Protein AF-A0A7W1T3Z8-F1 (afdb_monomer)

Solvent-accessible surface area (backbone atoms only — not comparable to full-atom values): 9592 Å² total; per-residue (Å²): 142,85,81,97,73,94,82,81,82,78,97,76,82,85,71,83,79,73,81,85,72,83,81,73,86,86,67,59,57,68,61,48,78,68,29,42,51,56,42,53,73,42,45,76,36,49,69,80,39,58,68,55,52,49,51,43,56,60,41,31,64,47,37,90,32,61,72,47,80,47,71,41,67,91,54,83,76,24,32,42,37,42,32,29,52,43,98,43,77,91,67,56,77,77,47,70,64,59,56,51,49,50,47,44,50,52,40,29,25,18,71,69,39,40,34,40,31,46,35,42,36,31,98,93,48,75,50,70,52,76,49,44,52,97,51,41,37,71,72,74,71,42,60,44,67,58,41,60,70,40,61,67,40,36,44,52,60,73,75,102

Sequence (160 aa):
MMRRYLSVVMLSVMVLMIAGCANGKENSSEPTSEDVQVLFEKRDSKIGDNSAVSAIVQHLYLRDYIQEIQLQTKKKPYGVTVTYEIPDSDETPNSPDIHEKNAAVLFSLIPNLDSVTFMFNADNSSLGGTYYRSKMGNVVKENLEDISKSEESLSQFLDS

Radius of gyration: 22.84 Å; Cα contacts (8 Å, |Δi|>4): 240; chains: 1; bounding box: 73×65×43 Å

Foldseek 3Di:
DDDDDPPDPDPDPPDPPPPPDDDDDDQWDAADLVLLVLLLVLAQPALVPPVSLVSLLCRATLNVFFDDWDWDDPDPPTEIETEGEDAAPVSPPPDPLRVLLSFLSSCQRHVSHAKYKYWYDYDPDIDMDMDGSVCSCVVLVHDSVQCNVDSVSVVVSSVD

Structure (mmCIF, N/CA/C/O backbone):
data_AF-A0A7W1T3Z8-F1
#
_entry.id   AF-A0A7W1T3Z8-F1
#
loop_
_atom_site.group_PDB
_atom_site.id
_atom_site.type_symbol
_atom_site.label_atom_id
_atom_site.label_alt_id
_atom_site.label_comp_id
_atom_site.label_asym_id
_atom_site.label_entity_id
_atom_site.label_seq_id
_atom_site.pdbx_PDB_ins_code
_atom_site.Cartn_x
_atom_site.Cartn_y
_atom_site.Cartn_z
_atom_site.occupancy
_atom_site.B_iso_or_equiv
_atom_site.auth_seq_id
_atom_site.auth_comp_id
_atom_site.auth_asym_id
_atom_site.auth_atom_id
_atom_site.pdbx_PDB_model_num
ATOM 1 N N . MET A 1 1 ? 56.580 50.158 21.191 1.00 51.31 1 MET A N 1
ATOM 2 C CA . MET A 1 1 ? 55.311 50.895 21.021 1.00 51.31 1 MET A CA 1
ATOM 3 C C . MET A 1 1 ? 54.816 50.629 19.607 1.00 51.31 1 MET A C 1
ATOM 5 O O . MET A 1 1 ? 55.449 51.126 18.695 1.00 51.31 1 MET A O 1
ATOM 9 N N . MET A 1 2 ? 53.794 49.779 19.436 1.00 44.16 2 MET A N 1
ATOM 10 C CA . MET A 1 2 ? 52.770 49.813 18.370 1.00 44.16 2 MET A CA 1
ATOM 11 C C . MET A 1 2 ? 51.987 48.483 18.318 1.00 44.16 2 MET A C 1
ATOM 13 O O . MET A 1 2 ? 52.521 47.458 17.921 1.00 44.16 2 MET A O 1
ATOM 17 N N . ARG A 1 3 ? 50.701 48.584 18.713 1.00 46.59 3 ARG A N 1
ATOM 18 C CA . ARG A 1 3 ? 49.498 48.002 18.068 1.00 46.59 3 ARG A CA 1
ATOM 19 C C . ARG A 1 3 ? 49.402 46.459 18.064 1.00 46.59 3 ARG A C 1
ATOM 21 O O . ARG A 1 3 ? 49.945 45.819 17.183 1.00 46.59 3 ARG A O 1
ATOM 28 N N . ARG A 1 4 ? 48.744 45.756 19.002 1.00 56.50 4 ARG A N 1
ATOM 29 C CA . ARG A 1 4 ? 47.335 45.823 19.481 1.00 56.50 4 ARG A CA 1
ATOM 30 C C . ARG A 1 4 ? 46.270 45.916 18.372 1.00 56.50 4 ARG A C 1
ATOM 32 O O . ARG A 1 4 ? 45.438 46.800 18.459 1.00 56.50 4 ARG A O 1
ATOM 39 N N . TYR A 1 5 ? 46.282 45.025 17.370 1.00 57.09 5 TYR A N 1
ATOM 40 C CA . TYR A 1 5 ? 45.113 44.756 16.493 1.00 57.09 5 TYR A CA 1
ATOM 41 C C . TYR A 1 5 ? 45.022 43.298 15.996 1.00 57.09 5 TYR A C 1
ATOM 43 O O . TYR A 1 5 ? 44.346 43.026 15.013 1.00 57.09 5 TYR A O 1
ATOM 51 N N . LEU A 1 6 ? 45.661 42.334 16.668 1.00 46.41 6 LEU A N 1
ATOM 52 C CA . LEU A 1 6 ? 45.608 40.921 16.259 1.00 46.41 6 LEU A CA 1
ATOM 53 C C . LEU A 1 6 ? 44.460 40.136 16.930 1.00 46.41 6 LEU A C 1
ATOM 55 O O . LEU A 1 6 ? 44.578 38.937 17.147 1.00 46.41 6 LEU A O 1
ATOM 59 N N . SER A 1 7 ? 43.373 40.819 17.312 1.00 51.66 7 SER A N 1
ATOM 60 C CA . SER A 1 7 ? 42.248 40.214 18.048 1.00 51.66 7 SER A CA 1
ATOM 61 C C . SER A 1 7 ? 40.902 40.233 17.326 1.00 51.66 7 SER A C 1
ATOM 63 O O . SER A 1 7 ? 39.949 39.721 17.893 1.00 51.66 7 SER A O 1
ATOM 65 N N . VAL A 1 8 ? 40.752 40.803 16.125 1.00 53.66 8 VAL A N 1
ATOM 66 C CA . VAL A 1 8 ? 39.398 40.941 15.540 1.00 53.66 8 VAL A CA 1
ATOM 67 C C . VAL A 1 8 ? 39.388 40.842 14.016 1.00 53.66 8 VAL A C 1
ATOM 69 O O . VAL A 1 8 ? 38.813 41.688 13.340 1.00 53.66 8 VAL A O 1
ATOM 72 N N . VAL A 1 9 ? 40.015 39.817 13.440 1.00 52.44 9 VAL A N 1
ATOM 73 C CA . VAL A 1 9 ? 39.722 39.460 12.046 1.00 52.44 9 VAL A CA 1
ATOM 74 C C . VAL A 1 9 ? 39.603 37.944 11.937 1.00 52.44 9 VAL A C 1
ATOM 76 O O . VAL A 1 9 ? 40.574 37.222 12.131 1.00 52.44 9 VAL A O 1
ATOM 79 N N . MET A 1 10 ? 38.388 37.503 11.603 1.00 50.78 10 MET A N 1
ATOM 80 C CA . MET A 1 10 ? 38.048 36.183 11.059 1.00 50.78 10 MET A CA 1
ATOM 81 C C . MET A 1 10 ? 37.910 34.992 12.018 1.00 50.78 10 MET A C 1
ATOM 83 O O . MET A 1 10 ? 38.325 33.871 11.745 1.00 50.78 10 MET A O 1
ATOM 87 N N . LEU A 1 11 ? 37.132 35.208 13.079 1.00 54.66 11 LEU A N 1
ATOM 88 C CA . LEU A 1 11 ? 36.178 34.206 13.556 1.00 54.66 11 LEU A CA 1
ATOM 89 C C . LEU A 1 11 ? 35.104 33.990 12.465 1.00 54.66 11 LEU A C 1
ATOM 91 O O . LEU A 1 11 ? 34.134 34.741 12.426 1.00 54.66 11 LEU A O 1
ATOM 95 N N . SER A 1 12 ? 35.321 33.062 11.528 1.00 58.00 12 SER A N 1
ATOM 96 C CA . SER A 1 12 ? 34.290 32.368 10.715 1.00 58.00 12 SER A CA 1
ATOM 97 C C . SER A 1 12 ? 34.911 31.707 9.479 1.00 58.00 12 SER A C 1
ATOM 99 O O . SER A 1 12 ? 34.749 32.157 8.352 1.00 58.00 12 SER A O 1
ATOM 101 N N . VAL A 1 13 ? 35.587 30.577 9.672 1.00 54.44 13 VAL A N 1
ATOM 102 C CA . VAL A 1 13 ? 35.620 29.549 8.620 1.00 54.44 13 VAL A CA 1
ATOM 103 C C . VAL A 1 13 ? 35.043 28.285 9.233 1.00 54.44 13 VAL A C 1
ATOM 105 O O . VAL A 1 13 ? 35.727 27.330 9.581 1.00 54.44 13 VAL A O 1
ATOM 108 N N . MET A 1 14 ? 33.732 28.365 9.444 1.00 60.19 14 MET A N 1
ATOM 109 C CA . MET A 1 14 ? 32.849 27.219 9.538 1.00 60.19 14 MET A CA 1
ATOM 110 C C . MET A 1 14 ? 32.641 26.723 8.111 1.00 60.19 14 MET A C 1
ATOM 112 O O . MET A 1 14 ? 31.789 27.235 7.396 1.00 60.19 14 MET A O 1
ATOM 116 N N . VAL A 1 15 ? 33.436 25.744 7.694 1.00 57.00 15 VAL A N 1
ATOM 117 C CA . VAL A 1 15 ? 33.021 24.806 6.650 1.00 57.00 15 VAL A CA 1
ATOM 118 C C . VAL A 1 15 ? 33.416 23.426 7.148 1.00 57.00 15 VAL A C 1
ATOM 120 O O . VAL A 1 15 ? 34.509 22.923 6.897 1.00 57.00 15 VAL A O 1
ATOM 123 N N . LEU A 1 16 ? 32.513 22.850 7.942 1.00 54.12 16 LEU A N 1
ATOM 124 C CA . LEU A 1 16 ? 32.417 21.409 8.106 1.00 54.12 16 LEU A CA 1
ATOM 125 C C . LEU A 1 16 ? 32.194 20.843 6.703 1.00 54.12 16 LEU A C 1
ATOM 127 O O . LEU A 1 16 ? 31.103 20.948 6.149 1.00 54.12 16 LEU A O 1
ATOM 131 N N . MET A 1 17 ? 33.257 20.303 6.114 1.00 53.62 17 MET A N 1
ATOM 132 C CA . MET A 1 17 ? 33.164 19.401 4.976 1.00 53.62 17 MET A CA 1
ATOM 133 C C . MET A 1 17 ? 3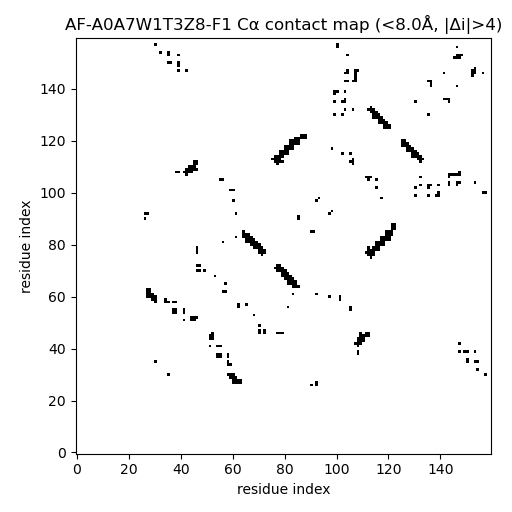2.443 18.153 5.476 1.00 53.62 17 MET A C 1
ATOM 135 O O . MET A 1 17 ? 33.063 17.230 6.003 1.00 53.62 17 MET A O 1
ATOM 139 N N . ILE A 1 18 ? 31.115 18.163 5.384 1.00 63.00 18 ILE A N 1
ATOM 140 C CA . ILE A 1 18 ? 30.341 16.937 5.484 1.00 63.00 18 ILE A CA 1
ATOM 141 C C . ILE A 1 18 ? 30.748 16.121 4.262 1.00 63.00 18 ILE A C 1
ATOM 143 O O . ILE A 1 18 ? 30.543 16.534 3.121 1.00 63.00 18 ILE A O 1
ATOM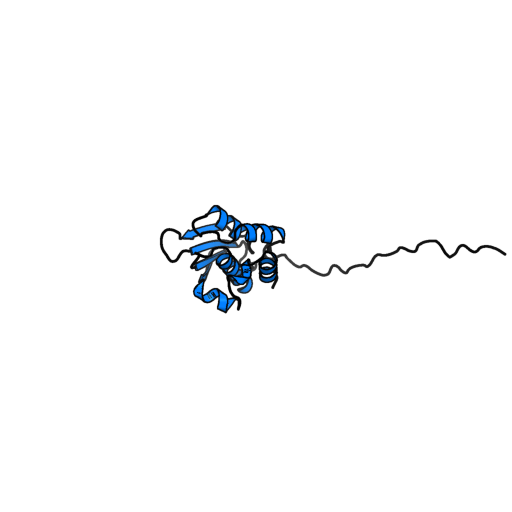 147 N N . ALA A 1 19 ? 31.401 14.995 4.524 1.00 55.84 19 ALA A N 1
ATOM 148 C CA . ALA A 1 19 ? 31.626 13.959 3.541 1.00 55.84 19 ALA A CA 1
ATOM 149 C C . ALA A 1 19 ? 30.256 13.479 3.043 1.00 55.84 19 ALA A C 1
ATOM 151 O O . ALA A 1 19 ? 29.557 12.750 3.743 1.00 55.84 19 ALA A O 1
ATOM 152 N N . GLY A 1 20 ? 29.861 13.922 1.850 1.00 43.66 20 GLY A N 1
ATOM 153 C CA . GLY A 1 20 ? 28.789 13.297 1.087 1.00 43.66 20 GLY A CA 1
ATOM 154 C C . GLY A 1 20 ? 29.292 11.961 0.558 1.00 43.66 20 GLY A C 1
ATOM 155 O O . GLY A 1 20 ? 29.816 11.887 -0.551 1.00 43.66 20 GLY A O 1
ATOM 156 N N . CYS A 1 21 ? 29.208 10.929 1.390 1.00 48.38 21 CYS A N 1
ATOM 157 C CA . CYS A 1 21 ? 29.341 9.546 0.960 1.00 48.38 21 CYS A CA 1
ATOM 158 C C . CYS A 1 21 ? 27.944 8.979 0.684 1.00 48.38 21 CYS A C 1
ATOM 160 O O . CYS A 1 21 ? 27.076 9.095 1.543 1.00 48.38 21 CYS A O 1
ATOM 162 N N . ALA A 1 22 ? 27.825 8.297 -0.462 1.00 45.44 22 ALA A N 1
ATOM 163 C CA . ALA A 1 22 ? 26.661 7.563 -0.980 1.00 45.44 22 ALA A CA 1
ATOM 164 C C . ALA A 1 22 ? 25.529 8.478 -1.511 1.00 45.44 22 ALA A C 1
ATOM 166 O O . ALA A 1 22 ? 25.220 9.504 -0.926 1.00 45.44 22 ALA A O 1
ATOM 167 N N . ASN A 1 23 ? 24.962 8.235 -2.696 1.00 41.28 23 ASN A N 1
ATOM 168 C CA . ASN A 1 23 ? 24.321 6.973 -3.049 1.00 41.28 23 ASN A CA 1
ATOM 169 C C . ASN A 1 23 ? 24.647 6.472 -4.461 1.00 41.28 23 ASN A C 1
ATOM 171 O O . ASN A 1 23 ? 24.758 7.231 -5.424 1.00 41.28 23 ASN A O 1
ATOM 175 N N . GLY A 1 24 ? 24.818 5.150 -4.542 1.00 39.44 24 GLY A N 1
ATOM 176 C CA . GLY A 1 24 ? 24.747 4.402 -5.789 1.00 39.44 24 GLY A CA 1
ATOM 177 C C . GLY A 1 24 ? 23.329 4.437 -6.360 1.00 39.44 24 GLY A C 1
ATOM 178 O O . GLY A 1 24 ? 22.399 4.825 -5.664 1.00 39.44 24 GLY A O 1
ATOM 179 N N . LYS A 1 25 ? 23.220 4.053 -7.637 1.00 36.66 25 LYS A N 1
ATOM 180 C CA . LYS A 1 25 ? 21.984 3.836 -8.407 1.00 36.66 25 LYS A CA 1
ATOM 181 C C . LYS A 1 25 ? 20.727 3.691 -7.532 1.00 36.66 25 LYS A C 1
ATOM 183 O O . LYS A 1 25 ? 20.574 2.685 -6.842 1.00 36.66 25 LYS A O 1
ATOM 188 N N . GLU A 1 26 ? 19.857 4.697 -7.602 1.00 42.16 26 GLU A N 1
ATOM 189 C CA . GLU A 1 26 ? 18.489 4.639 -7.090 1.00 42.16 26 GLU A CA 1
ATOM 190 C C . GLU A 1 26 ? 17.745 3.538 -7.847 1.00 42.16 26 GLU A C 1
ATOM 192 O O . GLU A 1 26 ? 17.450 3.668 -9.033 1.00 42.16 26 GLU A O 1
ATOM 197 N N . ASN A 1 27 ? 17.506 2.421 -7.170 1.00 49.06 27 ASN A N 1
ATOM 198 C CA . ASN A 1 27 ? 16.673 1.346 -7.677 1.00 49.06 27 ASN A CA 1
ATOM 199 C C . ASN A 1 27 ? 15.317 1.504 -6.981 1.00 49.06 27 ASN A C 1
ATOM 201 O O . ASN A 1 27 ? 15.240 1.333 -5.769 1.00 49.06 27 ASN A O 1
ATOM 205 N N . SER A 1 28 ? 14.274 1.831 -7.750 1.00 58.44 28 SER A N 1
ATOM 206 C CA . SER A 1 28 ? 12.906 2.181 -7.325 1.00 58.44 28 SER A CA 1
ATOM 207 C C . SER A 1 28 ? 12.719 3.443 -6.482 1.00 58.44 28 SER A C 1
ATOM 209 O O . SER A 1 28 ? 13.367 3.643 -5.465 1.00 58.44 28 SER A O 1
ATOM 211 N N . SER A 1 29 ? 11.762 4.273 -6.895 1.00 77.62 29 SER A N 1
ATOM 212 C CA . SER A 1 29 ? 11.311 5.458 -6.166 1.00 77.62 29 SER A CA 1
ATOM 213 C C . SER A 1 29 ? 10.668 5.051 -4.839 1.00 77.62 29 SER A C 1
ATOM 215 O O . SER A 1 29 ? 9.592 4.446 -4.800 1.00 77.62 29 SER A O 1
ATOM 217 N N . GLU A 1 30 ? 11.374 5.354 -3.755 1.00 86.50 30 GLU A N 1
ATOM 218 C CA . GLU A 1 30 ? 10.908 5.192 -2.381 1.00 86.50 30 GLU A CA 1
ATOM 219 C C . GLU A 1 30 ? 9.835 6.254 -2.055 1.00 86.50 30 GLU A C 1
ATOM 221 O O . GLU A 1 30 ? 9.911 7.369 -2.582 1.00 86.50 30 GLU A O 1
ATOM 226 N N . PRO A 1 31 ? 8.828 5.945 -1.213 1.00 92.69 31 PRO A N 1
ATOM 227 C CA . PRO A 1 31 ? 7.836 6.927 -0.778 1.00 92.69 31 PRO A CA 1
ATOM 228 C C . PRO A 1 31 ? 8.468 8.106 -0.026 1.00 92.69 31 PRO A C 1
ATOM 230 O O . PRO A 1 31 ? 9.278 7.912 0.877 1.00 92.69 31 PRO A O 1
ATOM 233 N N . THR A 1 32 ? 8.065 9.334 -0.357 1.00 95.31 32 THR A N 1
ATOM 234 C CA . THR A 1 32 ? 8.491 10.552 0.351 1.00 95.31 32 THR A CA 1
ATOM 235 C C . THR A 1 32 ? 7.563 10.911 1.515 1.00 95.31 32 THR A C 1
ATOM 237 O O . THR A 1 32 ? 6.468 10.370 1.669 1.00 95.31 32 THR A O 1
ATOM 240 N N . SER A 1 33 ? 7.941 11.910 2.316 1.00 94.38 33 SER A N 1
ATOM 241 C CA . SER A 1 33 ? 7.069 12.469 3.360 1.00 94.38 33 SER A CA 1
ATOM 242 C C . SER A 1 33 ? 5.754 13.042 2.814 1.00 94.38 33 SER A C 1
ATOM 244 O O . SER A 1 33 ? 4.737 13.034 3.509 1.00 94.38 33 SER A O 1
ATOM 246 N N . GLU A 1 34 ? 5.751 13.568 1.587 1.00 96.44 34 GLU A N 1
ATOM 247 C CA . GLU A 1 34 ? 4.526 13.983 0.898 1.00 96.44 34 GLU A CA 1
ATOM 248 C C . GLU A 1 34 ? 3.680 12.771 0.494 1.00 96.44 34 GLU A C 1
ATOM 250 O O . GLU A 1 34 ? 2.458 12.806 0.640 1.00 96.44 34 GLU A O 1
ATOM 255 N N . ASP A 1 35 ? 4.311 11.679 0.051 1.00 97.75 35 ASP A N 1
ATOM 256 C CA . ASP A 1 35 ? 3.601 10.436 -0.252 1.00 97.75 35 ASP A CA 1
ATOM 257 C C . ASP A 1 35 ? 2.913 9.865 0.990 1.00 97.75 35 ASP A C 1
ATOM 259 O O . ASP A 1 35 ? 1.748 9.475 0.917 1.00 97.75 35 ASP A O 1
ATOM 263 N N . VAL A 1 36 ? 3.578 9.893 2.149 1.00 98.00 36 VAL A N 1
ATOM 264 C CA . VAL A 1 36 ? 2.994 9.459 3.430 1.00 98.00 36 VAL A CA 1
ATOM 265 C C . VAL A 1 36 ? 1.727 10.249 3.771 1.00 98.00 36 VAL A C 1
ATOM 267 O O . VAL A 1 36 ? 0.730 9.646 4.176 1.00 98.00 36 VAL A O 1
ATOM 270 N N . GLN A 1 37 ? 1.726 11.570 3.562 1.00 98.12 37 GLN A N 1
ATOM 271 C CA . GLN A 1 37 ? 0.536 12.404 3.778 1.00 98.12 37 GLN A CA 1
ATOM 272 C C . GLN A 1 37 ? -0.610 11.970 2.859 1.00 98.12 37 GLN A C 1
ATOM 274 O O . GLN A 1 37 ? -1.723 11.708 3.322 1.00 98.12 37 GLN A O 1
ATOM 279 N N . VAL A 1 38 ? -0.332 11.802 1.561 1.00 98.19 38 VAL A N 1
ATOM 280 C CA . VAL A 1 38 ? -1.341 11.347 0.592 1.00 98.19 38 VAL A CA 1
ATOM 281 C C . VAL A 1 38 ? -1.884 9.970 0.969 1.00 98.19 38 VAL A C 1
ATOM 283 O O . VAL A 1 38 ? -3.098 9.763 0.960 1.00 98.19 38 VAL A O 1
ATOM 286 N N . LEU A 1 39 ? -1.016 9.025 1.329 1.00 98.50 39 LEU A N 1
ATOM 287 C CA . LEU A 1 39 ? -1.411 7.686 1.760 1.00 98.50 39 LEU A CA 1
ATOM 288 C C . LEU A 1 39 ? -2.320 7.743 2.995 1.00 98.50 39 LEU A C 1
ATOM 290 O O . LEU A 1 39 ? -3.382 7.114 3.014 1.00 98.50 39 LEU A O 1
ATOM 294 N N . PHE A 1 40 ? -1.949 8.529 4.005 1.00 98.3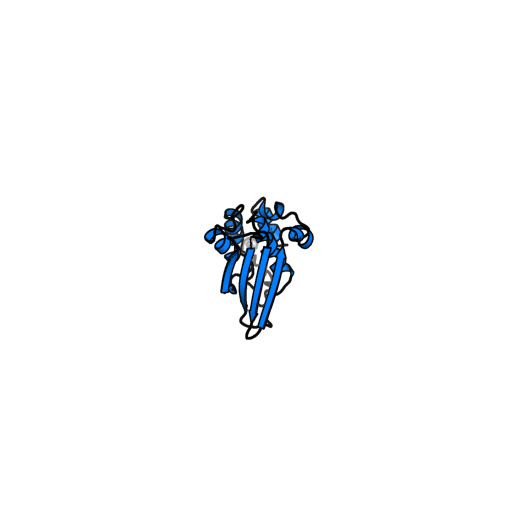8 40 PHE A N 1
ATOM 295 C CA . PHE A 1 40 ? -2.711 8.645 5.245 1.00 98.38 40 PHE A CA 1
ATOM 296 C C . PHE A 1 40 ? -4.075 9.322 5.054 1.00 98.38 40 PHE A C 1
ATOM 298 O O . PHE A 1 40 ? -5.055 8.944 5.708 1.00 98.38 40 PHE A O 1
ATOM 305 N N . GLU A 1 41 ? -4.185 10.275 4.127 1.00 98.38 41 GLU A N 1
ATOM 306 C CA . GLU A 1 41 ? -5.465 10.858 3.712 1.00 98.38 41 GLU A CA 1
ATOM 307 C C . GLU A 1 41 ? -6.408 9.829 3.069 1.00 98.38 41 GLU A C 1
ATOM 309 O O . GLU A 1 41 ? -7.628 10.000 3.118 1.00 98.38 41 GLU A O 1
ATOM 314 N N . LYS A 1 42 ? -5.870 8.755 2.471 1.00 98.38 42 LYS A N 1
ATOM 315 C CA . LYS A 1 42 ? -6.653 7.667 1.857 1.00 98.38 42 LYS A CA 1
ATOM 316 C C . LYS A 1 42 ? -6.942 6.497 2.797 1.00 98.38 42 LYS A C 1
ATOM 318 O O . LYS A 1 42 ? -7.514 5.504 2.341 1.00 98.38 42 LYS A O 1
ATOM 323 N N . ARG A 1 43 ? -6.597 6.571 4.085 1.00 97.56 43 ARG A N 1
ATOM 324 C CA . ARG A 1 43 ? -6.950 5.513 5.049 1.00 97.56 43 ARG A CA 1
ATOM 325 C C . ARG A 1 43 ? -8.464 5.259 5.090 1.00 97.56 43 ARG A C 1
ATOM 327 O O . ARG A 1 43 ? -9.264 6.139 4.780 1.00 97.56 43 ARG A O 1
ATOM 334 N N . ASP A 1 44 ? -8.851 4.047 5.475 1.00 97.62 44 ASP A N 1
ATOM 335 C CA . ASP A 1 44 ? -10.241 3.564 5.524 1.00 97.62 44 ASP A CA 1
ATOM 336 C C . ASP A 1 44 ? -10.981 3.495 4.173 1.00 97.62 44 ASP A C 1
ATOM 338 O O . ASP A 1 44 ? -12.193 3.222 4.127 1.00 97.62 44 ASP A O 1
ATOM 342 N N . SER A 1 45 ? -10.256 3.657 3.063 1.00 97.88 45 SER A N 1
ATOM 343 C CA . SER A 1 45 ? -10.796 3.522 1.710 1.00 97.88 45 SER A CA 1
ATOM 344 C C . SER A 1 45 ? -11.391 2.135 1.466 1.00 97.88 45 SER A C 1
ATOM 346 O O . SER A 1 45 ? -11.048 1.135 2.103 1.00 97.88 45 SER A O 1
ATOM 348 N N . LYS A 1 46 ? -12.318 2.045 0.510 1.00 97.75 46 LYS A N 1
ATOM 349 C CA . LYS A 1 46 ? -12.878 0.763 0.064 1.00 97.75 46 LYS A CA 1
ATOM 350 C C . LYS A 1 46 ? -12.236 0.354 -1.249 1.00 97.75 46 LYS A C 1
ATOM 352 O O . LYS A 1 46 ? -12.054 1.187 -2.121 1.00 97.75 46 LYS A O 1
ATOM 357 N N . ILE A 1 47 ? -12.045 -0.947 -1.456 1.00 97.62 47 ILE A N 1
ATOM 358 C CA . ILE A 1 47 ? -11.544 -1.496 -2.732 1.00 97.62 47 ILE A CA 1
ATOM 359 C C . ILE A 1 47 ? -12.392 -1.111 -3.965 1.00 97.62 47 ILE A C 1
ATOM 361 O O . ILE A 1 47 ? -11.929 -1.206 -5.094 1.00 97.62 47 ILE A O 1
ATOM 365 N N . GLY A 1 48 ? -13.643 -0.674 -3.763 1.00 97.00 48 GLY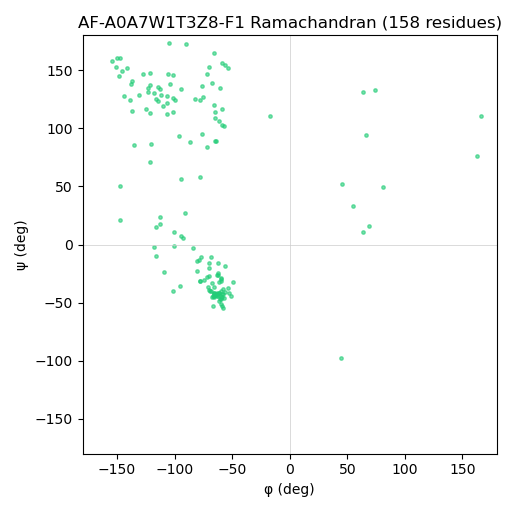 A N 1
ATOM 366 C CA . GLY A 1 48 ? -14.510 -0.149 -4.823 1.00 97.00 48 GLY A CA 1
ATOM 367 C C . GLY A 1 48 ? -14.229 1.302 -5.234 1.00 97.00 48 GLY A C 1
ATOM 368 O O . GLY A 1 48 ? -14.737 1.723 -6.270 1.00 97.00 48 GLY A O 1
ATOM 369 N N . ASP A 1 49 ? -13.450 2.052 -4.453 1.00 98.00 49 ASP A N 1
ATOM 370 C CA . ASP A 1 49 ? -13.004 3.407 -4.778 1.00 98.00 49 ASP A CA 1
ATOM 371 C C . ASP A 1 49 ? -11.720 3.322 -5.609 1.00 98.00 49 ASP A C 1
ATOM 373 O O . ASP A 1 49 ? -10.604 3.286 -5.093 1.00 98.00 49 ASP A O 1
ATOM 377 N N . ASN A 1 50 ? -11.886 3.223 -6.926 1.00 96.75 50 ASN A N 1
ATOM 378 C CA . ASN A 1 50 ? -10.765 3.078 -7.847 1.00 96.75 50 ASN A CA 1
ATOM 379 C C . ASN A 1 50 ? -9.807 4.276 -7.809 1.00 96.75 50 ASN A C 1
ATOM 381 O O . ASN A 1 50 ? -8.606 4.085 -7.987 1.00 96.75 50 ASN A O 1
ATOM 385 N N . SER A 1 51 ? -10.315 5.484 -7.559 1.00 97.62 51 SER A N 1
ATOM 386 C CA . SER A 1 51 ? -9.496 6.688 -7.432 1.00 97.62 51 SER A CA 1
ATOM 387 C C . SER A 1 51 ? -8.623 6.635 -6.183 1.00 97.62 51 SER A C 1
ATOM 389 O O . SER A 1 51 ? -7.427 6.904 -6.275 1.00 97.62 51 SER A O 1
ATOM 391 N N . ALA A 1 52 ? -9.178 6.234 -5.037 1.00 98.38 52 ALA A N 1
ATOM 392 C CA . ALA A 1 52 ? -8.400 6.071 -3.815 1.00 98.38 52 ALA A CA 1
ATOM 393 C C . ALA A 1 52 ? -7.378 4.933 -3.930 1.00 98.38 52 ALA A C 1
ATOM 395 O O . ALA A 1 52 ? -6.216 5.126 -3.584 1.00 98.38 52 ALA A O 1
ATOM 396 N N . VAL A 1 53 ? -7.772 3.774 -4.472 1.00 98.56 53 VAL A N 1
ATOM 397 C CA . VAL A 1 53 ? -6.853 2.637 -4.651 1.00 98.56 53 VAL A CA 1
ATOM 398 C C . VAL A 1 53 ? -5.713 3.001 -5.599 1.00 98.56 53 VAL A C 1
ATOM 400 O O . VAL A 1 53 ? -4.557 2.713 -5.301 1.00 98.56 53 VAL A O 1
ATOM 403 N N . SER A 1 54 ? -6.016 3.665 -6.718 1.00 98.12 54 SER A N 1
ATOM 404 C CA . SER A 1 54 ? -4.990 4.107 -7.661 1.00 98.12 54 SER A CA 1
ATOM 405 C C . SER A 1 54 ? -4.039 5.122 -7.028 1.00 98.12 54 SER A C 1
ATOM 407 O O . SER A 1 54 ? -2.833 4.989 -7.205 1.00 98.12 54 SER A O 1
ATOM 409 N N . ALA A 1 55 ? -4.555 6.075 -6.242 1.00 98.38 55 ALA A N 1
ATOM 410 C CA . ALA A 1 55 ? -3.719 7.017 -5.503 1.00 98.38 55 ALA A CA 1
ATOM 411 C C . ALA A 1 55 ? -2.793 6.290 -4.519 1.00 98.38 55 ALA A C 1
ATOM 413 O O . ALA A 1 55 ? -1.599 6.551 -4.539 1.00 98.38 55 ALA A O 1
ATOM 414 N N . ILE A 1 56 ? -3.305 5.338 -3.731 1.00 98.69 56 ILE A N 1
ATOM 415 C CA . ILE A 1 56 ? -2.481 4.566 -2.789 1.00 98.69 56 ILE A CA 1
ATOM 416 C C . ILE A 1 56 ? -1.354 3.843 -3.527 1.00 98.69 56 ILE A C 1
ATOM 418 O O . ILE A 1 56 ? -0.192 4.040 -3.201 1.00 98.69 56 ILE A O 1
ATOM 422 N N . VAL A 1 57 ? -1.678 3.048 -4.552 1.00 98.25 57 VAL A N 1
ATOM 423 C CA . VAL A 1 57 ? -0.672 2.271 -5.299 1.00 98.25 57 VAL A CA 1
ATOM 424 C C . VAL A 1 57 ? 0.368 3.186 -5.945 1.00 98.25 57 VAL A C 1
ATOM 426 O O . VAL A 1 57 ? 1.555 2.882 -5.914 1.00 98.25 57 VAL A O 1
ATOM 429 N N . GLN A 1 58 ? -0.065 4.327 -6.481 1.00 97.50 58 GLN A N 1
ATOM 430 C CA . GLN A 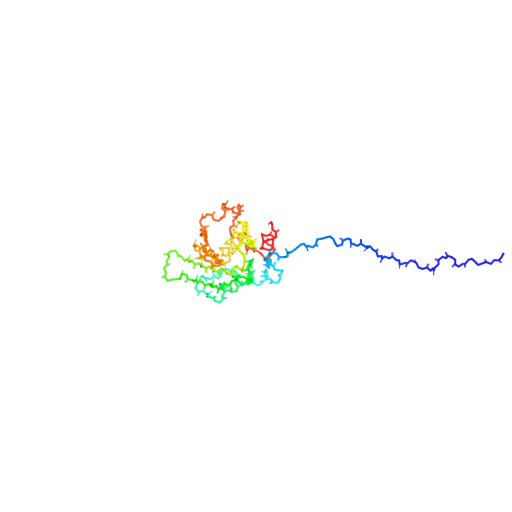1 58 ? 0.840 5.304 -7.064 1.00 97.50 58 GLN A CA 1
ATOM 431 C C . GLN A 1 58 ? 1.726 6.000 -6.039 1.00 97.50 58 GLN A C 1
ATOM 433 O O . GLN A 1 58 ? 2.607 6.688 -6.503 1.00 97.50 58 GLN A O 1
ATOM 438 N N . HIS A 1 59 ? 1.523 5.887 -4.722 1.00 97.88 59 HIS A N 1
ATOM 439 C CA . HIS A 1 59 ? 2.349 6.525 -3.674 1.00 97.88 59 HIS A CA 1
ATOM 440 C C . HIS A 1 59 ? 3.132 5.513 -2.831 1.00 97.88 59 HIS A C 1
ATOM 442 O O . HIS A 1 59 ? 3.611 5.825 -1.748 1.00 97.88 59 HIS A O 1
ATOM 448 N N . LEU A 1 60 ? 3.274 4.296 -3.350 1.00 96.75 60 LEU A N 1
ATOM 449 C CA . LEU A 1 60 ? 4.082 3.234 -2.771 1.00 96.75 60 LEU A CA 1
ATOM 450 C C . LEU A 1 60 ? 5.386 3.041 -3.553 1.00 96.75 60 LEU A C 1
ATOM 452 O O . LEU A 1 60 ? 5.581 3.619 -4.626 1.00 96.75 60 LEU A O 1
ATOM 456 N N . TYR A 1 61 ? 6.257 2.178 -3.028 1.00 93.94 61 TYR A N 1
ATOM 457 C CA . TYR A 1 61 ? 7.456 1.740 -3.736 1.00 93.94 61 TYR A CA 1
ATOM 458 C C . TYR A 1 61 ? 7.111 1.184 -5.121 1.00 93.94 61 TYR A C 1
ATOM 460 O O . TYR A 1 61 ? 6.050 0.580 -5.319 1.00 93.94 61 TYR A O 1
ATOM 468 N N . LEU A 1 62 ? 8.069 1.297 -6.044 1.00 92.12 62 LEU A N 1
ATOM 469 C CA . LEU A 1 62 ? 7.973 0.820 -7.431 1.00 92.12 62 LEU A CA 1
ATOM 470 C C . LEU A 1 62 ? 6.979 1.605 -8.305 1.00 92.12 62 LEU A C 1
ATOM 472 O O . LEU A 1 62 ? 6.598 1.116 -9.371 1.00 92.12 62 LEU A O 1
ATOM 476 N N . ARG A 1 63 ? 6.551 2.805 -7.884 1.00 93.25 63 ARG A N 1
ATOM 477 C CA . ARG A 1 63 ? 5.551 3.607 -8.614 1.00 93.25 63 ARG A CA 1
ATOM 478 C C . ARG A 1 63 ? 5.898 3.846 -10.085 1.00 93.25 63 ARG A C 1
ATOM 480 O O . ARG A 1 63 ? 5.011 3.772 -10.932 1.00 93.25 63 ARG A O 1
ATOM 487 N N . ASP A 1 64 ? 7.175 4.051 -10.390 1.00 91.62 64 ASP A N 1
ATOM 488 C CA . ASP A 1 64 ? 7.637 4.371 -11.745 1.00 91.62 64 ASP A CA 1
ATOM 489 C C . ASP A 1 64 ? 7.524 3.193 -12.721 1.00 91.62 64 ASP A C 1
ATOM 491 O O . ASP A 1 64 ? 7.568 3.392 -13.933 1.00 91.62 64 ASP A O 1
ATOM 495 N N . TYR A 1 65 ? 7.348 1.973 -12.208 1.00 92.19 65 TYR A N 1
ATOM 496 C CA . TYR A 1 65 ? 7.214 0.762 -13.017 1.00 92.19 65 TYR A CA 1
ATOM 497 C C . TYR A 1 65 ? 5.759 0.312 -13.175 1.00 92.19 65 TYR A C 1
ATOM 499 O O . TYR A 1 65 ? 5.515 -0.709 -13.813 1.00 92.19 65 TYR A O 1
ATOM 507 N N . ILE A 1 66 ? 4.781 1.003 -12.572 1.00 94.19 66 ILE A N 1
ATOM 508 C CA . ILE A 1 66 ? 3.375 0.586 -12.643 1.00 94.19 66 ILE A CA 1
ATOM 509 C C . ILE A 1 66 ? 2.879 0.698 -14.083 1.00 94.19 66 ILE A C 1
ATOM 511 O O . ILE A 1 66 ? 2.792 1.787 -14.643 1.00 94.19 66 ILE A O 1
ATOM 515 N N . GLN A 1 67 ? 2.445 -0.433 -14.628 1.00 95.75 67 GLN A N 1
ATOM 516 C CA . GLN A 1 67 ? 1.814 -0.516 -15.937 1.00 95.75 67 GLN A CA 1
ATOM 517 C C . GLN A 1 67 ? 0.292 -0.632 -15.828 1.00 95.75 67 GLN A C 1
ATOM 519 O O . GLN A 1 67 ? -0.449 -0.029 -16.604 1.00 95.75 67 GLN A O 1
ATOM 524 N N . GLU A 1 68 ? -0.205 -1.409 -14.862 1.00 97.44 68 GLU A N 1
ATOM 525 C CA . GLU A 1 68 ? -1.640 -1.655 -14.725 1.00 97.44 68 GLU A CA 1
ATOM 526 C C . GLU A 1 68 ? -2.061 -1.864 -13.268 1.00 97.44 68 GLU A C 1
ATOM 528 O O . GLU A 1 68 ? -1.350 -2.480 -12.476 1.00 97.44 68 GLU A O 1
ATOM 533 N N . ILE A 1 69 ? -3.264 -1.392 -12.929 1.00 98.44 69 ILE A N 1
ATOM 534 C CA . ILE A 1 69 ? -3.932 -1.666 -11.654 1.00 98.44 69 ILE A CA 1
ATOM 535 C C . ILE A 1 69 ? -5.309 -2.263 -11.955 1.00 98.44 69 ILE A C 1
ATOM 537 O O . ILE A 1 69 ? -6.179 -1.592 -12.513 1.00 98.44 69 ILE A O 1
ATOM 541 N N . GLN A 1 70 ? -5.533 -3.511 -11.545 1.00 98.44 70 GLN A N 1
ATOM 542 C CA . GLN A 1 70 ? -6.800 -4.224 -11.726 1.00 98.44 70 GLN A CA 1
ATOM 543 C C . GLN A 1 70 ? -7.489 -4.476 -10.384 1.00 98.44 70 GLN A C 1
ATOM 545 O O . GLN A 1 70 ? -6.868 -4.951 -9.432 1.00 98.44 70 GLN A O 1
ATOM 550 N N . LEU A 1 71 ? -8.797 -4.208 -10.312 1.00 98.44 71 LEU A N 1
ATOM 551 C CA . LEU A 1 71 ? -9.589 -4.345 -9.085 1.00 98.44 71 LEU A CA 1
ATOM 552 C C . LEU A 1 71 ? -10.637 -5.456 -9.210 1.00 98.44 71 LEU A C 1
ATOM 554 O O . LEU A 1 71 ? -11.530 -5.405 -10.058 1.00 98.44 71 LEU A O 1
ATOM 558 N N . GLN A 1 72 ? -10.598 -6.424 -8.296 1.00 98.06 72 GLN A N 1
ATOM 559 C CA . GLN A 1 72 ? -11.624 -7.452 -8.143 1.00 98.06 72 GLN A CA 1
ATOM 560 C C . GLN A 1 72 ? -12.622 -7.038 -7.056 1.00 98.06 72 GLN A C 1
ATOM 562 O O . GLN A 1 72 ? -12.425 -7.301 -5.872 1.00 98.06 72 GLN A O 1
ATOM 567 N N . THR A 1 73 ? -13.719 -6.397 -7.464 1.00 97.31 73 THR A N 1
ATOM 568 C CA . THR A 1 73 ? -14.711 -5.800 -6.540 1.00 97.31 73 THR A CA 1
ATOM 569 C C . THR A 1 73 ? -16.101 -6.432 -6.623 1.00 97.31 73 THR A C 1
ATOM 571 O O . THR A 1 73 ? -16.964 -6.149 -5.798 1.00 97.31 73 THR A O 1
ATOM 574 N N . LYS A 1 74 ? -16.350 -7.294 -7.618 1.00 96.69 74 LYS A N 1
ATOM 575 C CA . LYS A 1 74 ? -17.687 -7.859 -7.883 1.00 96.69 74 LYS A CA 1
ATOM 576 C C . LYS A 1 74 ? -18.077 -8.988 -6.934 1.00 96.69 74 LYS A C 1
ATOM 578 O O . LYS A 1 74 ? -19.258 -9.179 -6.667 1.00 96.69 74 LYS A O 1
ATOM 583 N N . LYS A 1 75 ? -17.098 -9.757 -6.462 1.00 95.19 75 LYS A N 1
ATOM 584 C CA . LYS A 1 75 ? -17.290 -10.896 -5.562 1.00 95.19 75 LYS A CA 1
ATOM 585 C C . LYS A 1 75 ? -16.059 -11.073 -4.689 1.00 95.19 75 LYS A C 1
ATOM 587 O O . LYS A 1 75 ? -14.960 -10.723 -5.109 1.00 95.19 75 LYS A O 1
ATOM 592 N N . LYS A 1 76 ? -16.259 -11.646 -3.504 1.00 95.31 76 LYS A N 1
ATOM 593 C CA . LYS A 1 76 ? -15.155 -12.024 -2.625 1.00 95.31 76 LYS A CA 1
ATOM 594 C C . LYS A 1 76 ? -14.365 -13.222 -3.182 1.00 95.31 76 LYS A C 1
ATOM 596 O O . LYS A 1 76 ? -14.967 -14.057 -3.867 1.00 95.31 76 LYS A O 1
ATOM 601 N N . PRO A 1 77 ? -13.066 -13.341 -2.849 1.00 96.62 77 PRO A N 1
ATOM 602 C CA . PRO A 1 77 ? -12.262 -12.362 -2.098 1.00 96.62 77 PRO A CA 1
ATOM 603 C C . PRO A 1 77 ? -12.045 -11.067 -2.896 1.00 96.62 77 PRO A C 1
ATOM 605 O O . PRO A 1 77 ? -11.845 -11.119 -4.106 1.00 96.62 77 PRO A O 1
ATOM 608 N N . TYR A 1 78 ? -12.126 -9.908 -2.246 1.00 98.50 78 TYR A N 1
ATOM 609 C CA . TYR A 1 78 ? -11.829 -8.634 -2.895 1.00 98.50 78 TYR A CA 1
ATOM 610 C C . TYR A 1 78 ? -10.324 -8.458 -3.050 1.00 98.50 78 TYR A C 1
ATOM 612 O O . TYR A 1 78 ? -9.570 -8.718 -2.112 1.00 98.50 78 TYR A O 1
ATOM 620 N N . GLY A 1 79 ? -9.880 -7.999 -4.218 1.00 98.50 79 GLY A N 1
ATOM 621 C CA . GLY A 1 79 ? -8.454 -7.965 -4.513 1.00 98.50 79 GLY A CA 1
ATOM 622 C C . GLY A 1 79 ? -8.007 -6.819 -5.400 1.00 98.50 79 GLY A C 1
ATOM 623 O O . GLY A 1 79 ? -8.806 -6.237 -6.133 1.00 98.50 79 GLY A O 1
ATOM 624 N N . VAL A 1 80 ? -6.708 -6.547 -5.337 1.00 98.62 80 VAL A N 1
ATOM 625 C CA . VAL A 1 80 ? -5.980 -5.680 -6.265 1.00 98.62 80 VAL A CA 1
ATOM 626 C C . VAL A 1 80 ? -4.858 -6.486 -6.910 1.00 98.62 80 VAL A C 1
ATOM 628 O O . VAL A 1 80 ? -4.192 -7.273 -6.236 1.00 98.62 80 VAL A O 1
ATOM 631 N N . THR A 1 81 ? -4.673 -6.310 -8.213 1.00 98.56 81 THR A N 1
ATOM 632 C CA . THR A 1 81 ? -3.480 -6.766 -8.930 1.00 98.56 81 THR A CA 1
ATOM 633 C C . THR A 1 81 ? -2.762 -5.540 -9.463 1.00 98.56 81 THR A C 1
ATOM 635 O O . THR A 1 81 ? -3.390 -4.730 -10.144 1.00 98.56 81 THR A O 1
ATOM 638 N N . VAL A 1 82 ? -1.484 -5.389 -9.128 1.00 98.12 82 VAL A N 1
ATOM 639 C CA . VAL A 1 82 ? -0.619 -4.342 -9.676 1.00 98.12 82 VAL A CA 1
ATOM 640 C C . VAL A 1 82 ? 0.396 -5.020 -10.580 1.00 98.12 82 VAL A C 1
ATOM 642 O O . VAL A 1 82 ? 1.142 -5.895 -10.138 1.00 98.12 82 VAL A O 1
ATOM 645 N N . THR A 1 83 ? 0.378 -4.644 -11.851 1.00 96.50 83 THR A N 1
ATOM 646 C CA . THR A 1 83 ? 1.317 -5.127 -12.857 1.00 96.50 83 THR A CA 1
ATOM 647 C C . THR A 1 83 ? 2.394 -4.077 -13.046 1.00 96.50 83 THR A C 1
ATOM 649 O O . THR A 1 83 ? 2.087 -2.929 -13.368 1.00 96.50 83 THR A O 1
ATOM 652 N N . TYR A 1 84 ? 3.640 -4.490 -12.871 1.00 93.31 84 TYR A N 1
ATOM 653 C CA . TYR A 1 84 ? 4.830 -3.698 -13.110 1.00 93.31 84 TYR A CA 1
ATOM 654 C C . TYR A 1 84 ? 5.496 -4.138 -14.416 1.00 93.31 84 TYR A C 1
ATOM 656 O O . TYR A 1 84 ? 5.605 -5.338 -14.686 1.00 93.31 84 TYR A O 1
ATOM 664 N N . GLU A 1 85 ? 5.950 -3.177 -15.212 1.00 91.81 85 GLU A N 1
ATOM 665 C CA . GLU A 1 85 ? 6.780 -3.403 -16.395 1.00 91.81 85 GLU A CA 1
ATOM 666 C C . GLU A 1 85 ? 8.207 -2.967 -16.069 1.00 91.81 85 GLU A C 1
ATOM 668 O O . GLU A 1 85 ? 8.469 -1.792 -15.811 1.00 91.81 85 GLU A O 1
ATOM 673 N N . ILE A 1 86 ? 9.122 -3.937 -16.007 1.00 83.69 86 ILE A N 1
ATOM 674 C CA . ILE A 1 86 ? 10.508 -3.695 -15.613 1.00 83.69 86 ILE A CA 1
ATOM 675 C C . ILE A 1 86 ? 11.384 -3.788 -16.867 1.00 83.69 86 ILE A C 1
ATOM 677 O O . ILE A 1 86 ? 11.374 -4.825 -17.533 1.00 83.69 86 ILE A O 1
ATOM 681 N N . PRO A 1 87 ? 12.134 -2.721 -17.201 1.00 72.38 87 PRO A N 1
ATOM 682 C CA . PRO A 1 87 ? 12.880 -2.635 -18.455 1.00 72.38 87 PRO A CA 1
ATOM 683 C C . PRO A 1 87 ? 14.091 -3.577 -18.531 1.00 72.38 87 PRO A C 1
ATOM 685 O O . PRO A 1 87 ? 14.551 -3.857 -19.633 1.00 72.38 87 PRO A O 1
ATOM 688 N N . ASP A 1 88 ? 14.601 -4.062 -17.394 1.00 69.94 88 ASP A N 1
ATOM 689 C CA . ASP A 1 88 ? 15.696 -5.033 -17.323 1.00 69.94 88 ASP A CA 1
ATOM 690 C C . ASP A 1 88 ? 15.466 -6.000 -16.146 1.00 69.94 88 ASP A C 1
ATOM 692 O O . ASP A 1 88 ? 15.236 -5.570 -15.011 1.00 69.94 88 ASP A O 1
ATOM 696 N N . SER A 1 89 ? 15.515 -7.315 -16.394 1.00 61.72 89 SER A N 1
ATOM 697 C CA . SER A 1 89 ? 15.306 -8.333 -15.354 1.00 61.72 89 SER A CA 1
ATOM 698 C C . SER A 1 89 ? 16.352 -8.272 -14.236 1.00 61.72 89 SER A C 1
ATOM 700 O O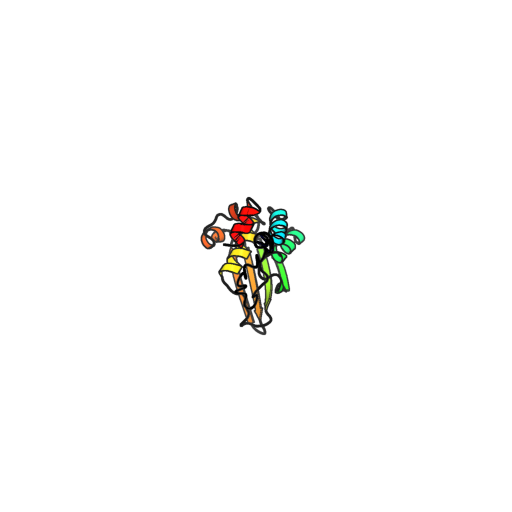 . SER A 1 89 ? 16.051 -8.641 -13.096 1.00 61.72 89 SER A O 1
ATOM 702 N N . ASP A 1 90 ? 17.551 -7.769 -14.543 1.00 60.34 90 ASP A N 1
ATOM 703 C CA . ASP A 1 90 ? 18.646 -7.618 -13.580 1.00 60.34 90 ASP A CA 1
ATOM 704 C C . ASP A 1 90 ? 18.501 -6.354 -12.708 1.00 60.34 90 ASP A C 1
ATOM 706 O O . ASP A 1 90 ? 19.142 -6.252 -11.661 1.00 60.34 90 ASP A O 1
ATOM 710 N N . GLU A 1 91 ? 17.625 -5.415 -13.089 1.00 59.22 91 GLU A N 1
ATOM 711 C CA . GLU A 1 91 ? 17.309 -4.198 -12.323 1.00 59.22 91 GLU A CA 1
ATOM 712 C C . GLU A 1 91 ? 15.995 -4.317 -11.536 1.00 59.22 91 GLU A C 1
ATOM 714 O O . GLU A 1 91 ? 15.511 -3.332 -10.980 1.00 59.22 91 GLU A O 1
ATOM 719 N N . THR A 1 92 ? 15.416 -5.522 -11.450 1.00 57.94 92 THR A N 1
ATOM 720 C CA . THR A 1 92 ? 14.202 -5.751 -10.662 1.00 57.94 92 THR A CA 1
ATOM 721 C C . THR A 1 92 ? 14.450 -5.365 -9.196 1.00 57.94 92 THR A C 1
ATOM 723 O O . THR A 1 92 ? 15.257 -6.010 -8.519 1.00 57.94 92 THR A O 1
ATOM 726 N N . PRO A 1 93 ? 13.744 -4.361 -8.638 1.00 60.66 93 PRO A N 1
ATOM 727 C CA . PRO A 1 93 ? 13.790 -4.050 -7.211 1.00 60.66 93 PRO A CA 1
ATOM 728 C C . PRO A 1 93 ? 12.914 -5.078 -6.472 1.00 60.66 93 PRO A C 1
ATOM 730 O O . PRO A 1 93 ? 11.918 -4.774 -5.829 1.00 60.66 93 PRO A O 1
ATOM 733 N N . ASN A 1 94 ? 13.260 -6.353 -6.644 1.00 61.91 94 ASN A N 1
ATOM 734 C CA . ASN A 1 94 ? 12.528 -7.524 -6.186 1.00 61.91 94 ASN A CA 1
ATOM 735 C C . ASN A 1 94 ? 13.084 -7.966 -4.831 1.00 61.91 94 ASN A C 1
ATOM 737 O O . ASN A 1 94 ? 13.562 -9.089 -4.658 1.00 61.91 94 ASN A O 1
ATOM 741 N N . SER A 1 95 ? 13.075 -7.043 -3.870 1.00 76.69 95 SER A N 1
ATOM 742 C CA . SER A 1 95 ? 13.246 -7.426 -2.476 1.00 76.69 95 SER A CA 1
ATOM 743 C C . SER A 1 95 ? 11.884 -7.882 -1.953 1.00 76.69 95 SER A C 1
ATOM 745 O O . SER A 1 95 ? 10.930 -7.101 -2.024 1.00 76.69 95 SER A O 1
ATOM 747 N N . PRO A 1 96 ? 11.764 -9.102 -1.395 1.00 75.50 96 PRO A N 1
ATOM 748 C CA . PRO A 1 96 ? 10.544 -9.534 -0.717 1.00 75.50 96 PRO A CA 1
ATOM 749 C C . PRO A 1 96 ? 10.031 -8.506 0.300 1.00 75.50 96 PRO A C 1
ATOM 751 O O . PRO A 1 96 ? 8.823 -8.333 0.422 1.00 75.50 96 PRO A O 1
ATOM 754 N N . ASP A 1 97 ? 10.945 -7.769 0.937 1.00 87.62 97 ASP A N 1
ATOM 755 C CA . ASP A 1 97 ? 10.642 -6.703 1.894 1.00 87.62 97 ASP A CA 1
ATOM 756 C C . ASP A 1 97 ? 9.785 -5.578 1.285 1.00 87.62 97 ASP A C 1
ATOM 758 O O . ASP A 1 97 ? 8.767 -5.193 1.854 1.00 87.62 97 ASP A O 1
ATOM 762 N N . ILE A 1 98 ? 10.116 -5.110 0.075 1.00 91.25 98 ILE A N 1
ATOM 763 C CA . ILE A 1 98 ? 9.376 -4.030 -0.603 1.00 91.25 98 ILE A CA 1
ATOM 764 C C . ILE A 1 98 ? 7.943 -4.474 -0.922 1.00 91.25 98 ILE A C 1
ATOM 766 O O . ILE A 1 98 ? 6.980 -3.731 -0.729 1.00 91.25 98 ILE A O 1
ATOM 770 N N . HIS A 1 99 ? 7.780 -5.709 -1.397 1.00 92.06 99 HIS A N 1
ATOM 771 C CA . HIS A 1 99 ? 6.465 -6.246 -1.739 1.00 92.06 99 HIS A CA 1
ATOM 772 C C . HIS A 1 99 ? 5.611 -6.466 -0.487 1.00 92.06 99 HIS A C 1
ATOM 774 O O . HIS A 1 99 ? 4.415 -6.170 -0.484 1.00 92.06 99 HIS A O 1
ATOM 780 N N . GLU A 1 100 ? 6.220 -6.960 0.589 1.00 95.44 100 GLU A N 1
ATOM 781 C CA . GLU A 1 100 ? 5.559 -7.145 1.878 1.00 95.44 100 GLU A CA 1
ATOM 782 C C . GLU A 1 100 ? 5.125 -5.803 2.478 1.00 95.44 100 GLU A C 1
ATOM 784 O O . GLU A 1 100 ? 3.965 -5.685 2.881 1.00 95.44 100 GLU A O 1
ATOM 789 N N . LYS A 1 101 ? 5.977 -4.770 2.419 1.00 95.94 101 LYS A N 1
ATOM 790 C CA . LYS A 1 101 ? 5.638 -3.393 2.813 1.00 95.94 101 LYS A CA 1
ATOM 791 C C . LYS A 1 101 ? 4.473 -2.833 2.004 1.00 95.94 101 LYS A C 1
ATOM 793 O O . LYS A 1 101 ? 3.465 -2.428 2.586 1.00 95.94 101 LYS A O 1
ATOM 798 N N . ASN A 1 102 ? 4.546 -2.886 0.672 1.00 97.38 102 ASN A N 1
ATOM 799 C CA . ASN A 1 102 ? 3.469 -2.411 -0.201 1.00 97.38 102 ASN A CA 1
ATOM 800 C C . ASN A 1 102 ? 2.140 -3.116 0.098 1.00 97.38 102 ASN A C 1
ATOM 802 O O . ASN A 1 102 ? 1.093 -2.474 0.208 1.00 97.38 102 ASN A O 1
ATOM 806 N N . ALA A 1 103 ? 2.162 -4.442 0.251 1.00 98.25 103 ALA A N 1
ATOM 807 C CA . ALA A 1 103 ? 0.960 -5.201 0.565 1.00 98.25 103 ALA A CA 1
ATOM 808 C C . ALA A 1 103 ? 0.416 -4.864 1.961 1.00 98.25 103 ALA A C 1
ATOM 810 O O . ALA A 1 103 ? -0.795 -4.706 2.115 1.00 98.25 103 ALA A O 1
ATOM 811 N N . ALA A 1 104 ? 1.278 -4.730 2.970 1.00 98.44 104 ALA A N 1
ATOM 812 C CA . ALA A 1 104 ? 0.874 -4.372 4.324 1.00 98.44 104 ALA A CA 1
ATOM 813 C C . ALA A 1 104 ? 0.226 -2.984 4.389 1.00 98.44 104 ALA A C 1
ATOM 815 O O . ALA A 1 104 ? -0.841 -2.861 4.993 1.00 98.44 104 ALA A O 1
ATOM 816 N N . VAL A 1 105 ? 0.778 -1.986 3.687 1.00 98.44 105 VAL A N 1
ATOM 817 C CA . VAL A 1 105 ? 0.175 -0.646 3.588 1.00 98.44 105 VAL A CA 1
ATOM 818 C C . VAL A 1 105 ? -1.154 -0.675 2.828 1.00 98.44 105 VAL A C 1
ATOM 820 O O . VAL A 1 105 ? -2.137 -0.079 3.263 1.00 98.44 105 VAL A O 1
ATOM 823 N N . LEU A 1 106 ? -1.255 -1.430 1.729 1.00 98.75 106 LEU A N 1
ATOM 824 C CA . 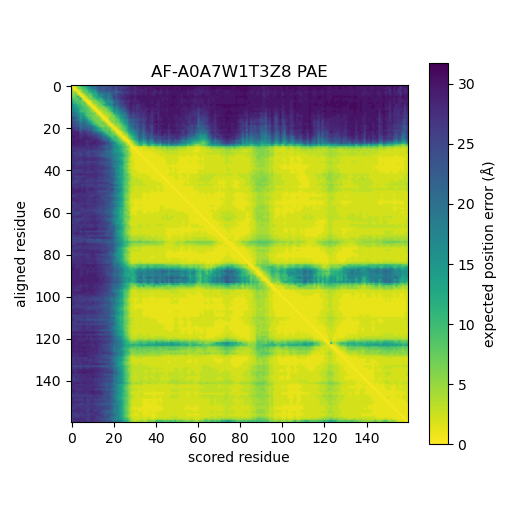LEU A 1 106 ? -2.538 -1.610 1.036 1.00 98.75 106 LEU A CA 1
ATOM 825 C C . LEU A 1 106 ? -3.601 -2.219 1.958 1.00 98.75 106 LEU A C 1
ATOM 827 O O . LEU A 1 106 ? -4.754 -1.783 1.956 1.00 98.75 106 LEU A O 1
ATOM 831 N N . PHE A 1 107 ? -3.234 -3.216 2.764 1.00 98.81 107 PHE A N 1
ATOM 832 C CA . PHE A 1 107 ? -4.161 -3.809 3.719 1.00 98.81 107 PHE A CA 1
ATOM 833 C C . PHE A 1 107 ? -4.489 -2.874 4.892 1.00 98.81 107 PHE A C 1
ATOM 835 O O . PHE A 1 107 ? -5.636 -2.887 5.349 1.00 98.81 107 PHE A O 1
ATOM 842 N N . SER A 1 108 ? -3.545 -2.075 5.390 1.00 98.62 108 SER A N 1
ATOM 843 C CA . SER A 1 108 ? -3.810 -1.133 6.484 1.00 98.62 108 SER A CA 1
ATOM 844 C C . SER A 1 108 ? -4.786 -0.036 6.047 1.00 98.62 108 SER A C 1
ATOM 846 O O . SER A 1 108 ? -5.790 0.203 6.717 1.00 98.62 108 SER A O 1
ATOM 848 N N . LEU A 1 109 ? -4.585 0.530 4.853 1.00 98.69 109 LEU A N 1
ATOM 849 C CA . LEU A 1 109 ? -5.390 1.636 4.329 1.00 98.69 109 LEU A CA 1
ATOM 850 C C . LEU A 1 109 ? -6.731 1.206 3.717 1.00 98.69 109 LEU A C 1
ATOM 852 O O . LEU A 1 109 ? -7.647 2.026 3.640 1.00 98.69 109 LEU A O 1
ATOM 856 N N . ILE A 1 110 ? -6.872 -0.055 3.281 1.00 98.62 110 ILE A N 1
ATOM 857 C CA . ILE A 1 110 ? -8.087 -0.580 2.632 1.00 98.62 110 ILE A CA 1
ATOM 858 C C . ILE A 1 110 ? -8.646 -1.758 3.455 1.00 98.62 110 ILE A C 1
ATOM 860 O O . ILE A 1 110 ? -8.357 -2.926 3.166 1.00 98.62 110 ILE A O 1
ATOM 864 N N . PRO A 1 111 ? -9.495 -1.510 4.475 1.00 97.94 111 PRO A N 1
ATOM 865 C CA . PRO A 1 111 ? -9.889 -2.539 5.442 1.00 97.94 111 PRO A CA 1
ATOM 866 C C . PRO A 1 111 ? -10.652 -3.729 4.849 1.00 97.94 111 PRO A C 1
ATOM 868 O O . PRO A 1 111 ? -10.656 -4.815 5.425 1.00 97.94 111 PRO A O 1
ATOM 871 N N . ASN A 1 112 ? -11.324 -3.540 3.707 1.00 97.94 112 ASN A N 1
ATOM 872 C CA . ASN A 1 112 ? -12.076 -4.601 3.035 1.00 97.94 112 ASN A CA 1
ATOM 873 C C . ASN A 1 112 ? -11.286 -5.329 1.935 1.00 97.94 112 ASN A C 1
ATOM 875 O O . ASN A 1 112 ? -11.888 -6.117 1.210 1.00 97.94 112 ASN A O 1
ATOM 879 N N . LEU A 1 113 ? -9.987 -5.063 1.782 1.00 98.56 113 LEU A N 1
ATOM 880 C CA . LEU A 1 113 ? -9.122 -5.771 0.843 1.00 98.56 113 LEU A CA 1
ATOM 881 C C . LEU A 1 113 ? -8.719 -7.138 1.411 1.00 98.56 113 LEU A C 1
ATOM 883 O O . LEU A 1 113 ? -8.152 -7.210 2.503 1.00 98.56 113 LEU A O 1
ATOM 887 N N . ASP A 1 114 ? -8.992 -8.213 0.668 1.00 98.69 114 ASP A N 1
ATOM 888 C CA . ASP A 1 114 ? -8.703 -9.588 1.091 1.00 98.69 114 ASP A CA 1
ATOM 889 C C . ASP A 1 114 ? -7.349 -10.088 0.542 1.00 98.69 114 ASP A C 1
ATOM 891 O O . ASP A 1 114 ? -6.631 -10.814 1.239 1.00 98.69 114 ASP A O 1
ATOM 895 N N . SER A 1 115 ? -6.971 -9.686 -0.682 1.00 98.62 115 SER A N 1
ATOM 896 C CA . SER A 1 115 ? -5.716 -10.104 -1.329 1.00 98.62 115 SER A CA 1
ATOM 897 C C . SER A 1 115 ? -5.065 -9.030 -2.210 1.00 98.62 115 SER A C 1
ATOM 899 O O . SER A 1 115 ? -5.754 -8.260 -2.875 1.00 98.62 115 SER A O 1
ATOM 901 N N . VAL A 1 116 ? -3.736 -9.054 -2.296 1.00 98.62 116 VAL A N 1
ATOM 902 C CA . VAL A 1 116 ? -2.919 -8.210 -3.185 1.00 98.62 116 VAL A CA 1
ATOM 903 C C . VAL A 1 116 ? -2.069 -9.127 -4.053 1.00 98.62 116 VAL A C 1
ATOM 905 O O . VAL A 1 116 ? -1.437 -10.033 -3.522 1.00 98.62 116 VAL A O 1
ATOM 908 N N . THR A 1 117 ? -2.047 -8.918 -5.366 1.00 98.25 117 THR A N 1
ATOM 909 C CA . THR A 1 117 ? -1.141 -9.628 -6.278 1.00 98.25 117 THR A CA 1
ATOM 910 C C . THR A 1 117 ? -0.216 -8.629 -6.953 1.00 98.25 117 THR A C 1
ATOM 912 O O . THR A 1 117 ? -0.684 -7.633 -7.496 1.00 98.25 117 THR A O 1
ATOM 915 N N . PHE A 1 118 ? 1.081 -8.908 -6.940 1.00 96.38 118 PHE A N 1
ATOM 916 C CA . PHE A 1 118 ? 2.062 -8.163 -7.722 1.00 96.38 118 PHE A CA 1
ATOM 917 C C . PHE A 1 118 ? 2.509 -9.027 -8.891 1.00 96.38 118 PHE A C 1
ATOM 919 O O . PHE A 1 118 ? 2.869 -10.187 -8.685 1.00 96.38 118 PHE A O 1
ATOM 926 N N . MET A 1 119 ? 2.440 -8.479 -10.101 1.00 94.62 119 MET A N 1
ATOM 927 C CA . MET A 1 119 ? 2.939 -9.099 -11.325 1.00 94.62 119 MET A CA 1
ATOM 928 C C . MET A 1 119 ? 4.096 -8.271 -11.867 1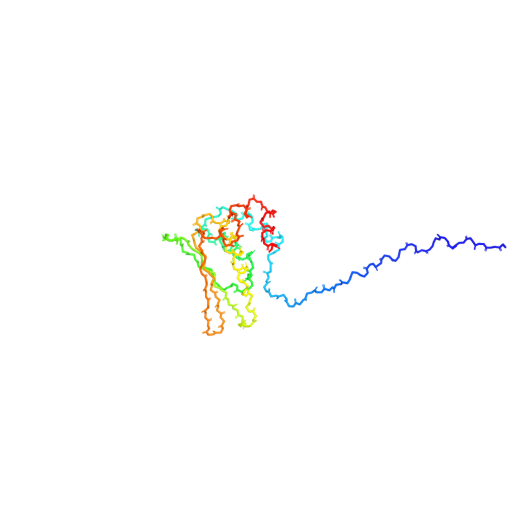.00 94.62 119 MET A C 1
ATOM 930 O O . MET A 1 119 ? 3.998 -7.055 -11.935 1.00 94.62 119 MET A O 1
ATOM 934 N N . PHE A 1 120 ? 5.168 -8.930 -12.273 1.00 91.44 120 PHE A N 1
ATOM 935 C CA . PHE A 1 120 ? 6.374 -8.326 -12.814 1.00 91.44 120 PHE A CA 1
ATOM 936 C C . PHE A 1 120 ? 6.596 -8.891 -14.202 1.00 91.44 120 PHE A C 1
ATOM 938 O O . PHE A 1 120 ? 6.853 -10.087 -14.350 1.00 91.44 120 PHE A O 1
ATOM 945 N N . ASN A 1 121 ? 6.468 -8.034 -15.207 1.00 90.69 121 ASN A N 1
ATOM 946 C CA . ASN A 1 121 ? 6.715 -8.381 -16.593 1.00 90.69 121 ASN A CA 1
ATOM 947 C C . ASN A 1 121 ? 8.089 -7.845 -16.994 1.00 90.69 121 ASN A C 1
ATOM 949 O O . ASN A 1 121 ? 8.355 -6.655 -16.832 1.00 90.69 121 ASN A O 1
ATOM 953 N N . ALA A 1 122 ? 8.937 -8.729 -17.512 1.00 86.25 122 ALA A N 1
ATOM 954 C CA . ALA A 1 122 ? 10.241 -8.391 -18.071 1.00 86.25 122 ALA A CA 1
ATOM 955 C C . ALA A 1 122 ? 10.456 -9.213 -19.345 1.00 86.25 122 ALA A C 1
ATOM 957 O O . ALA A 1 122 ? 10.352 -10.446 -19.310 1.00 86.25 122 ALA A O 1
ATOM 958 N N . ASP A 1 123 ? 10.737 -8.533 -20.459 1.00 80.00 123 ASP A N 1
ATOM 959 C CA . ASP A 1 123 ? 10.883 -9.098 -21.804 1.00 80.00 123 ASP A CA 1
ATOM 960 C C . ASP A 1 123 ? 9.787 -10.122 -22.166 1.00 80.00 123 ASP A C 1
ATOM 962 O O . ASP A 1 123 ? 8.686 -9.769 -22.579 1.00 80.00 123 ASP A O 1
ATOM 966 N N . ASN A 1 124 ? 10.094 -11.414 -22.002 1.00 78.31 124 ASN A N 1
ATOM 967 C CA . ASN A 1 124 ? 9.246 -12.555 -22.357 1.00 78.31 124 ASN A CA 1
ATOM 968 C C . ASN A 1 124 ? 8.831 -13.395 -21.138 1.00 78.31 124 ASN A C 1
ATOM 970 O O . ASN A 1 124 ? 8.415 -14.547 -21.282 1.00 78.31 124 ASN A O 1
ATOM 974 N N . SER A 1 125 ? 8.992 -12.856 -19.932 1.00 81.44 125 SER A N 1
ATOM 975 C CA . SER A 1 125 ? 8.701 -13.544 -18.681 1.00 81.44 125 SER A CA 1
ATOM 976 C C . SER A 1 125 ? 7.775 -12.716 -17.800 1.00 81.44 125 SER A C 1
ATOM 978 O O . SER A 1 125 ? 7.806 -11.486 -17.803 1.00 81.44 125 SER A O 1
ATOM 980 N N . SER A 1 126 ? 6.929 -13.420 -17.053 1.00 86.25 126 SER A N 1
ATOM 981 C CA . SER A 1 126 ? 6.073 -12.829 -16.036 1.00 86.25 126 SER A CA 1
ATOM 982 C C . SER A 1 126 ? 6.218 -13.638 -14.758 1.00 86.25 126 SER A C 1
ATOM 984 O O . SER A 1 126 ? 6.112 -14.868 -14.775 1.00 86.25 126 SER A O 1
ATOM 986 N N . LEU A 1 127 ? 6.483 -12.947 -13.657 1.00 88.50 127 LEU A N 1
ATOM 987 C CA . LEU A 1 127 ? 6.526 -13.517 -12.318 1.00 88.50 127 LEU A CA 1
ATOM 988 C C . LEU A 1 127 ? 5.516 -12.790 -11.447 1.00 88.50 127 LEU A C 1
ATOM 990 O O . LEU A 1 127 ? 5.281 -11.600 -11.617 1.00 88.50 127 LEU A O 1
ATOM 994 N N . GLY A 1 128 ? 4.918 -13.492 -10.494 1.00 89.25 128 GLY A N 1
ATOM 995 C CA . GLY A 1 128 ? 3.986 -12.849 -9.586 1.00 89.25 128 GLY A CA 1
ATOM 996 C C . GLY A 1 128 ? 3.868 -13.541 -8.246 1.00 89.25 128 GLY A C 1
ATOM 997 O O . GLY A 1 128 ? 4.174 -14.725 -8.101 1.00 89.25 128 GLY A O 1
ATOM 998 N N . GLY A 1 129 ? 3.410 -12.771 -7.266 1.00 93.25 129 GLY A N 1
ATOM 999 C CA . GLY A 1 129 ? 3.181 -13.218 -5.900 1.00 93.25 129 GLY A CA 1
ATOM 1000 C C . GLY A 1 129 ? 1.876 -12.651 -5.360 1.00 93.25 129 GLY A C 1
ATOM 1001 O O . GLY A 1 129 ? 1.560 -11.482 -5.583 1.00 93.25 129 GLY A O 1
ATOM 1002 N N . THR A 1 130 ? 1.118 -13.483 -4.643 1.00 97.56 130 THR A N 1
ATOM 1003 C CA . THR A 1 130 ? -0.136 -13.080 -3.998 1.00 97.56 130 THR A CA 1
ATOM 1004 C C . THR A 1 130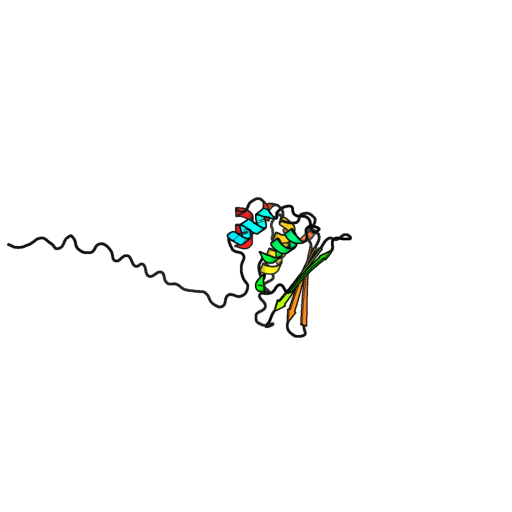 ? 0.008 -13.098 -2.483 1.00 97.56 130 THR A C 1
ATOM 1006 O O . THR A 1 130 ? 0.356 -14.114 -1.879 1.00 97.56 130 THR A O 1
ATOM 1009 N N . TYR A 1 131 ? -0.365 -11.983 -1.873 1.00 98.19 131 TYR A N 1
ATOM 1010 C CA . TYR A 1 131 ? -0.425 -11.761 -0.442 1.00 98.19 131 TYR A CA 1
ATOM 1011 C C . TYR A 1 131 ? -1.878 -11.755 0.029 1.00 98.19 131 TYR A C 1
ATOM 1013 O O . TYR A 1 131 ? -2.783 -11.311 -0.678 1.00 98.19 131 TYR A O 1
ATOM 1021 N N . TYR A 1 132 ? -2.101 -12.235 1.250 1.00 98.44 132 TYR A N 1
ATOM 1022 C CA . TYR A 1 132 ? -3.428 -12.332 1.854 1.00 98.44 132 TYR A CA 1
ATOM 1023 C C . TYR A 1 132 ? -3.460 -11.571 3.170 1.00 98.44 132 TYR A C 1
ATOM 1025 O O . TYR A 1 132 ? -2.587 -11.780 4.019 1.00 98.44 132 TYR A O 1
ATOM 1033 N N . ARG A 1 133 ? -4.516 -10.776 3.382 1.00 98.31 133 ARG A N 1
ATOM 1034 C CA . ARG A 1 133 ? -4.704 -9.990 4.612 1.00 98.31 133 ARG A CA 1
ATOM 1035 C C . ARG A 1 133 ? -4.544 -10.850 5.864 1.00 98.31 133 ARG A C 1
ATOM 1037 O O . ARG A 1 133 ? -3.839 -10.480 6.795 1.00 98.31 133 ARG A O 1
ATOM 1044 N N . SER A 1 134 ? -5.148 -12.039 5.851 1.00 97.88 134 SER A N 1
ATOM 1045 C CA . SER A 1 134 ? -5.171 -12.975 6.983 1.00 97.88 134 SER A CA 1
ATOM 1046 C C . SER A 1 134 ? -3.794 -13.487 7.414 1.00 97.88 134 SER A C 1
ATOM 1048 O O . SER A 1 134 ? -3.678 -14.089 8.476 1.00 97.88 134 SER A O 1
ATOM 1050 N N . LYS A 1 135 ? -2.768 -13.322 6.574 1.00 97.81 135 LYS A N 1
ATOM 1051 C CA . LYS A 1 135 ? -1.394 -13.747 6.858 1.00 97.81 135 LYS A CA 1
ATOM 1052 C C . LYS A 1 135 ? -0.461 -12.566 7.090 1.00 97.81 135 LYS A C 1
ATOM 1054 O O . LYS A 1 135 ? 0.555 -12.752 7.751 1.00 97.81 135 LYS A O 1
ATOM 1059 N N . MET A 1 136 ? -0.800 -11.385 6.571 1.00 97.19 136 MET A N 1
ATOM 1060 C CA . MET A 1 136 ? 0.149 -10.282 6.461 1.00 97.19 136 MET A CA 1
ATOM 1061 C C . MET A 1 136 ? 0.683 -9.819 7.815 1.00 97.19 136 MET A C 1
ATOM 1063 O O . MET A 1 136 ? 1.887 -9.661 7.943 1.00 97.19 136 MET A O 1
ATOM 1067 N N . GLY A 1 137 ? -0.155 -9.719 8.850 1.00 95.38 137 GLY A N 1
ATOM 1068 C CA . GLY A 1 137 ? 0.334 -9.292 10.167 1.00 95.38 137 GLY A CA 1
ATOM 1069 C C . GLY A 1 137 ? 1.414 -10.209 10.760 1.00 95.38 137 GLY A C 1
ATOM 1070 O O . GLY A 1 137 ? 2.312 -9.751 11.454 1.00 95.38 137 GLY A O 1
ATOM 1071 N N . ASN A 1 138 ? 1.401 -11.504 10.422 1.00 96.88 138 ASN A N 1
ATOM 1072 C CA . ASN A 1 138 ? 2.468 -12.427 10.824 1.00 96.88 138 ASN A CA 1
ATOM 1073 C C . ASN A 1 138 ? 3.730 -12.283 9.963 1.00 96.88 138 ASN A C 1
ATOM 1075 O O . ASN A 1 138 ? 4.823 -12.545 10.457 1.00 96.88 138 ASN A O 1
ATOM 1079 N N . VAL A 1 139 ? 3.573 -11.911 8.689 1.00 95.56 139 VAL A N 1
ATOM 1080 C CA . VAL A 1 139 ? 4.684 -11.693 7.750 1.00 95.56 139 VAL A CA 1
ATOM 1081 C C . VAL A 1 139 ? 5.493 -10.479 8.196 1.00 95.56 139 VAL A C 1
ATOM 1083 O O . VAL A 1 139 ? 6.681 -10.615 8.471 1.00 95.56 139 VAL A O 1
ATOM 1086 N N . VAL A 1 140 ? 4.823 -9.342 8.404 1.00 95.94 140 VAL A N 1
ATOM 1087 C CA . VAL A 1 140 ? 5.474 -8.092 8.836 1.00 95.94 140 VAL A CA 1
ATOM 1088 C C . VAL A 1 140 ? 5.673 -7.992 10.351 1.00 95.94 140 VAL A C 1
ATOM 1090 O O . VAL A 1 140 ? 6.276 -7.045 10.835 1.00 95.94 140 VAL A O 1
ATOM 1093 N N . LYS A 1 141 ? 5.197 -8.987 11.116 1.00 95.69 141 LYS A N 1
ATOM 1094 C CA . LYS A 1 141 ? 5.254 -9.036 12.591 1.00 95.69 141 LYS A CA 1
ATOM 1095 C C . LYS A 1 141 ? 4.634 -7.806 13.269 1.00 95.69 141 LYS A C 1
ATOM 1097 O O . LYS A 1 141 ? 5.053 -7.417 14.357 1.00 95.69 141 LYS A O 1
ATOM 1102 N N . GLU A 1 142 ? 3.600 -7.249 12.652 1.00 94.56 142 GLU A N 1
ATOM 1103 C CA . GLU A 1 142 ? 2.902 -6.049 13.102 1.00 94.56 142 GLU A CA 1
ATOM 1104 C C . GLU A 1 142 ? 1.394 -6.179 12.862 1.00 94.56 142 GLU A C 1
ATOM 1106 O O . GLU A 1 142 ? 0.935 -6.900 11.971 1.00 94.56 142 GLU A O 1
ATOM 1111 N N . ASN A 1 143 ? 0.587 -5.500 13.674 1.00 97.12 143 ASN A N 1
ATOM 1112 C CA . ASN A 1 143 ? -0.841 -5.406 13.416 1.00 97.12 143 ASN A CA 1
ATOM 1113 C C . ASN A 1 143 ? -1.087 -4.420 12.267 1.00 97.12 143 ASN A C 1
ATOM 1115 O O . ASN A 1 143 ? -0.670 -3.270 12.325 1.00 97.12 143 ASN A O 1
ATOM 1119 N N . LEU A 1 144 ? -1.828 -4.848 11.244 1.00 97.38 144 LEU A N 1
ATOM 1120 C CA . LEU A 1 144 ? -2.102 -4.021 10.067 1.00 97.38 144 LEU A CA 1
ATOM 1121 C C . LEU A 1 144 ? -2.822 -2.712 10.412 1.00 97.38 144 LEU A C 1
ATOM 1123 O O . LEU A 1 144 ? -2.647 -1.730 9.708 1.00 97.38 144 LEU A O 1
ATOM 1127 N N . GLU A 1 145 ? -3.624 -2.683 11.476 1.00 96.75 145 GLU A N 1
ATOM 1128 C CA . GLU A 1 145 ? -4.304 -1.458 11.918 1.00 96.75 145 GLU A CA 1
ATOM 1129 C C . GLU A 1 145 ? -3.335 -0.450 12.557 1.00 96.75 145 GLU A C 1
ATOM 1131 O O . GLU A 1 145 ? -3.560 0.757 12.472 1.00 96.75 145 GLU A O 1
ATOM 1136 N N . ASP A 1 146 ? -2.242 -0.929 13.159 1.00 97.81 146 ASP A N 1
ATOM 1137 C CA . ASP A 1 146 ? -1.235 -0.074 13.790 1.00 97.81 146 ASP A CA 1
ATOM 1138 C C . ASP A 1 146 ? -0.362 0.649 12.757 1.00 97.81 146 ASP A C 1
ATOM 1140 O O . ASP A 1 146 ? 0.023 1.793 13.002 1.00 97.81 146 ASP A O 1
ATOM 1144 N N . ILE A 1 147 ? -0.141 0.037 11.587 1.00 98.12 147 ILE A N 1
ATOM 1145 C CA . ILE A 1 147 ? 0.643 0.614 10.480 1.00 98.12 147 ILE A CA 1
ATOM 1146 C C . ILE A 1 147 ? 0.084 1.978 10.059 1.00 98.12 147 ILE A C 1
ATOM 1148 O O . ILE A 1 147 ? 0.838 2.904 9.798 1.00 98.12 147 ILE A O 1
ATOM 1152 N N . SER A 1 148 ? -1.242 2.133 9.996 1.00 96.94 148 SER A N 1
ATOM 1153 C CA . SER A 1 148 ? -1.890 3.366 9.524 1.00 96.94 148 SER A CA 1
ATOM 1154 C C . SER A 1 148 ? -2.652 4.123 10.614 1.00 96.94 148 SER A C 1
ATOM 1156 O O . SER A 1 148 ? -3.574 4.880 10.301 1.00 96.94 148 SER A O 1
ATOM 1158 N N . LYS A 1 149 ? -2.309 3.931 11.896 1.00 97.62 149 LYS A N 1
ATOM 1159 C CA . LYS A 1 149 ? -2.989 4.624 13.011 1.00 97.62 149 LYS A CA 1
ATOM 1160 C C . LYS A 1 149 ? -2.682 6.124 13.075 1.00 97.62 149 LYS A C 1
ATOM 1162 O O . LYS A 1 149 ? -3.495 6.901 13.573 1.00 97.62 149 LYS A O 1
ATOM 1167 N N . SER A 1 150 ? -1.517 6.528 12.575 1.00 98.38 150 SER A N 1
ATOM 1168 C CA . SER A 1 150 ? -1.088 7.917 12.408 1.00 98.38 150 SER A CA 1
ATOM 1169 C C . SER A 1 150 ? -0.143 8.027 11.210 1.00 98.38 150 SER A C 1
ATOM 1171 O O . SER A 1 150 ? 0.446 7.028 10.796 1.00 98.38 150 SER A O 1
ATOM 1173 N N . GLU A 1 151 ? 0.030 9.239 10.678 1.00 97.94 151 GLU A N 1
ATOM 1174 C CA . GLU A 1 151 ? 1.071 9.542 9.680 1.00 97.94 151 GLU A CA 1
ATOM 1175 C C . GLU A 1 151 ? 2.458 9.095 10.148 1.00 97.94 151 GLU A C 1
ATOM 1177 O O . GLU A 1 151 ? 3.208 8.502 9.382 1.00 97.94 151 GLU A O 1
ATOM 1182 N N . GLU A 1 152 ? 2.779 9.327 11.424 1.00 98.00 152 GLU A N 1
ATOM 1183 C CA . GLU A 1 152 ? 4.066 8.943 12.007 1.00 98.00 152 GLU A CA 1
ATOM 1184 C C . GLU A 1 152 ? 4.270 7.423 11.994 1.00 98.00 152 GLU A C 1
ATOM 1186 O O . GLU A 1 152 ? 5.339 6.960 11.612 1.00 98.00 152 GLU A O 1
ATOM 1191 N N . SER A 1 153 ? 3.254 6.639 12.372 1.00 98.00 153 SER A N 1
ATOM 1192 C CA . SER A 1 153 ? 3.351 5.173 12.329 1.00 98.00 153 SER A CA 1
ATOM 1193 C C . SER A 1 153 ? 3.474 4.650 10.900 1.00 98.00 153 SER A C 1
ATOM 1195 O O . SER A 1 153 ? 4.251 3.731 10.659 1.00 98.00 153 SER A O 1
ATOM 1197 N N . LEU A 1 154 ? 2.778 5.280 9.949 1.00 98.12 154 LEU A N 1
ATOM 1198 C CA . LEU A 1 154 ? 2.876 4.918 8.538 1.00 98.12 154 LEU A CA 1
ATOM 1199 C C . LEU A 1 154 ? 4.267 5.222 7.970 1.00 98.12 154 LEU A C 1
ATOM 1201 O O . LEU A 1 154 ? 4.835 4.373 7.288 1.00 98.12 154 LEU A O 1
ATOM 1205 N N . SER A 1 155 ? 4.828 6.392 8.289 1.00 97.06 155 SER A N 1
ATOM 1206 C CA . SER A 1 155 ? 6.201 6.758 7.918 1.00 97.06 155 SER A CA 1
ATOM 1207 C C . SER A 1 155 ? 7.205 5.772 8.507 1.00 97.06 155 SER A C 1
ATOM 1209 O O . SER A 1 155 ? 7.995 5.195 7.774 1.00 97.06 155 SER A O 1
ATOM 1211 N N . GLN A 1 156 ? 7.126 5.511 9.818 1.00 96.69 156 GLN A N 1
ATOM 1212 C CA . GLN A 1 156 ? 8.041 4.596 10.505 1.00 96.69 156 GLN A CA 1
ATOM 1213 C C . GLN A 1 156 ? 8.024 3.189 9.904 1.00 96.69 156 GLN A C 1
ATOM 1215 O O . GLN A 1 156 ? 9.076 2.569 9.809 1.00 96.69 156 GLN A O 1
ATOM 1220 N N . PHE A 1 157 ? 6.852 2.690 9.503 1.00 96.62 157 PHE A N 1
ATOM 1221 C CA . PHE A 1 157 ? 6.726 1.380 8.868 1.00 96.62 157 PHE A CA 1
ATOM 1222 C C . PHE A 1 157 ? 7.349 1.337 7.465 1.00 96.62 157 PHE A C 1
ATOM 1224 O O . PHE A 1 157 ? 7.976 0.348 7.089 1.00 96.62 157 PHE A O 1
ATOM 1231 N N . LEU A 1 158 ? 7.173 2.397 6.672 1.00 94.12 158 LEU A N 1
ATOM 1232 C CA . LEU A 1 158 ? 7.790 2.489 5.348 1.00 94.12 158 LEU A CA 1
ATOM 1233 C C . LEU A 1 158 ? 9.322 2.561 5.469 1.00 94.12 158 LEU A C 1
ATOM 1235 O O . LEU A 1 158 ? 10.021 1.829 4.771 1.00 94.12 158 LEU A O 1
ATOM 1239 N N . ASP A 1 159 ? 9.826 3.334 6.432 1.00 91.12 159 ASP A N 1
ATOM 1240 C CA . ASP A 1 159 ? 11.259 3.568 6.651 1.00 91.12 159 ASP A CA 1
ATOM 1241 C C . ASP A 1 159 ? 12.010 2.407 7.351 1.00 91.12 159 ASP A C 1
ATOM 1243 O O . ASP A 1 159 ? 13.240 2.456 7.447 1.00 91.12 159 ASP A O 1
ATOM 1247 N N . SER A 1 160 ? 11.305 1.398 7.891 1.00 85.81 160 SER A N 1
ATOM 1248 C CA . SER A 1 160 ? 11.888 0.351 8.765 1.00 85.81 160 SER A CA 1
ATOM 1249 C C . SER A 1 160 ? 12.708 -0.727 8.067 1.00 85.81 160 SER A C 1
ATOM 1251 O O . SER A 1 160 ? 12.377 -1.064 6.910 1.00 85.81 160 SER A O 1
#

Mean predicted aligned error: 10.01 Å

Secondary structure (DSSP, 8-state):
-----TTSS------------------S-PPPHHHHHHHHHTTT--TT-HHHHHHHHHTSTTGGGEEEEEEE-SSSSPEEEEEEE-S-GGG----HHHHHHHHHHHHHH-TT--EEEEEEEETTEEEEEEEEHHHHHHHTTS-HHHHTSSHHHHHHHHH-

InterPro domains:
  IPR032250 Domain of unknown function DUF4825 [PF16107] (40-124)

Organism: NCBI:txid2713503

Nearest PDB structures (foldseek):
  6h87-assembly1_A-2  TM=6.314E-01  e=1.088E+00  Magnetospirillum gryphiswaldense
  6g6i-assembly1_B  TM=5.142E-01  e=3.889E-01  Magnetospirillum gryphiswaldense
  5hok-assembly1_D-2  TM=5.695E-01  e=1.994E+00  Magnetospira sp. QH-2
  7ex0-assembly1_A  TM=3.229E-01  e=1.994E+00  Ebinur lake virus

pLDDT: mean 85.88, std 18.33, range [36.66, 98.81]